Protein AF-A0A535G1E1-F1 (afdb_monomer_lite)

Radius of gyration: 16.83 Å; chains: 1; bounding box: 45×28×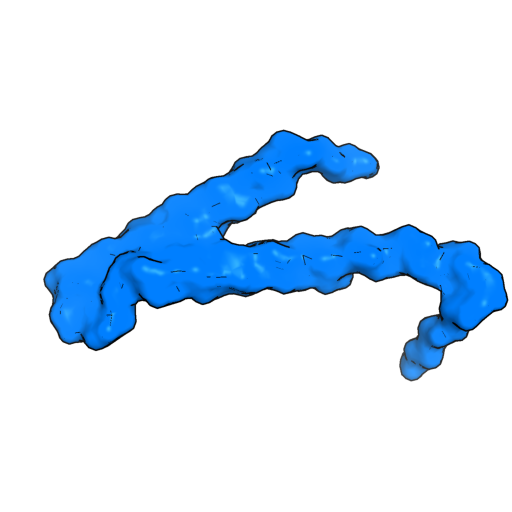38 Å

Foldseek 3Di:
DDDPVNLVVLLVVLLVVQLVVQCVCVVVVHPRHSVNSSVVSNVVSVVVCCVVPVCPVVPPDPPDDDDD

Sequence (68 aa):
MYSFLTILLRLGLAVFLGALIGFERESREHAAGMRTNALVSLGSCLFTIISAFGFLDFIGTPHVQIDP

Secondary structure (DSSP, 8-state):
---HHHHHHHHHHHHHHHHHHHHHHHHTT-SS-HHHHHHHHHHHHHHHHHHHHTTGGGTT-TT-----

pLDDT: mean 81.47, std 10.26, range [57.56, 93.69]

Structure (mmCIF, N/CA/C/O backbone):
data_AF-A0A535G1E1-F1
#
_entry.id   AF-A0A535G1E1-F1
#
loop_
_atom_site.group_PDB
_atom_site.id
_atom_site.type_symbol
_atom_site.label_atom_id
_atom_site.label_alt_id
_atom_site.label_comp_id
_atom_site.label_asym_id
_atom_site.label_entity_id
_atom_site.label_seq_id
_atom_site.pdbx_PDB_ins_code
_atom_site.Cartn_x
_atom_site.Cartn_y
_atom_site.Cartn_z
_atom_site.occupancy
_atom_site.B_iso_or_equiv
_atom_site.auth_seq_id
_atom_site.auth_comp_id
_atom_site.auth_asym_id
_atom_site.auth_atom_id
_atom_site.pdbx_PDB_model_num
ATOM 1 N N . MET A 1 1 ? 6.427 -2.826 -20.442 1.00 57.56 1 MET A N 1
ATOM 2 C CA . MET A 1 1 ? 6.593 -1.458 -19.909 1.00 57.56 1 MET A CA 1
ATOM 3 C C . MET A 1 1 ? 5.288 -1.048 -19.242 1.00 57.56 1 MET A C 1
ATOM 5 O O . MET A 1 1 ? 4.336 -0.725 -19.940 1.00 57.56 1 MET A O 1
ATOM 9 N N . TYR A 1 2 ? 5.178 -1.186 -17.918 1.00 66.00 2 TYR A N 1
ATOM 10 C CA . TYR A 1 2 ? 3.978 -0.730 -17.208 1.00 66.00 2 TYR A CA 1
ATOM 11 C C . TYR A 1 2 ? 3.927 0.797 -17.264 1.00 66.00 2 TYR A C 1
ATOM 13 O O . TYR A 1 2 ? 4.929 1.457 -17.002 1.00 66.00 2 TYR A O 1
ATOM 21 N N . SER A 1 3 ? 2.778 1.357 -17.639 1.00 86.50 3 SER A N 1
ATOM 22 C CA . SER A 1 3 ? 2.613 2.808 -17.655 1.00 86.50 3 SER A CA 1
ATOM 23 C C . SER A 1 3 ? 2.602 3.334 -16.221 1.00 86.50 3 SER A C 1
ATOM 25 O O . SER A 1 3 ? 1.994 2.725 -15.338 1.00 86.50 3 SER A O 1
ATOM 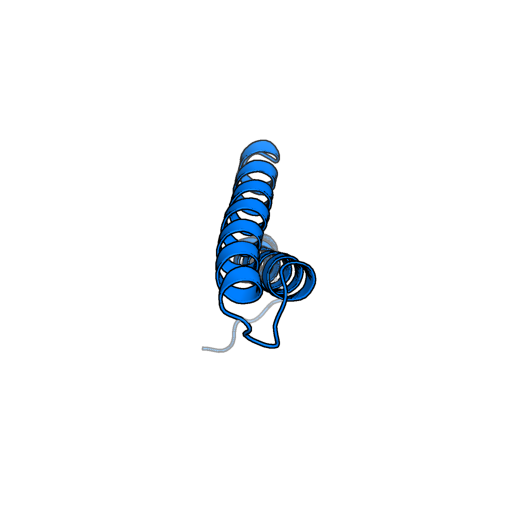27 N N . PHE A 1 4 ? 3.229 4.490 -15.995 1.00 83.25 4 PHE A N 1
ATOM 28 C CA . PHE A 1 4 ? 3.182 5.212 -14.719 1.00 83.25 4 PHE A CA 1
ATOM 29 C C . PHE A 1 4 ? 1.738 5.392 -14.219 1.00 83.25 4 PHE A C 1
ATOM 31 O O . PHE A 1 4 ? 1.461 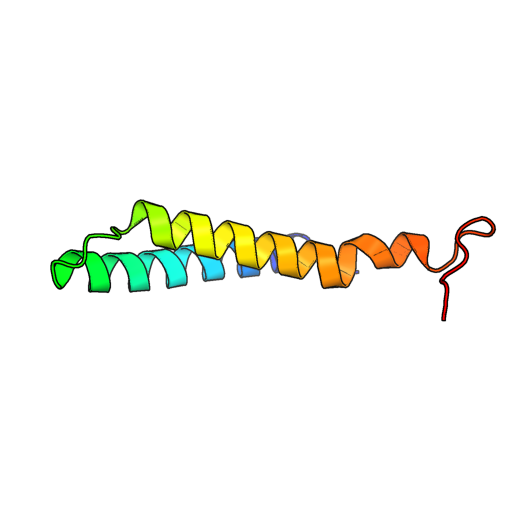5.266 -13.027 1.00 83.25 4 PHE A O 1
ATOM 38 N N . LEU A 1 5 ? 0.794 5.554 -15.151 1.00 90.38 5 LEU A N 1
ATOM 39 C CA . LEU A 1 5 ? -0.638 5.605 -14.871 1.00 90.38 5 LEU A CA 1
ATOM 40 C C . LEU A 1 5 ? -1.151 4.342 -14.157 1.00 90.38 5 LEU A C 1
ATOM 42 O O . LEU A 1 5 ? -1.948 4.439 -13.230 1.00 90.38 5 LEU A O 1
ATOM 46 N N . THR A 1 6 ? -0.692 3.153 -14.554 1.00 89.88 6 THR A N 1
ATOM 47 C CA . THR A 1 6 ? -1.102 1.881 -13.941 1.00 89.88 6 THR A CA 1
ATOM 48 C C . THR A 1 6 ? -0.621 1.777 -12.496 1.00 89.88 6 THR A C 1
ATOM 50 O O . THR A 1 6 ? -1.349 1.272 -11.643 1.00 89.88 6 THR A O 1
ATOM 53 N N . ILE A 1 7 ? 0.585 2.275 -12.211 1.00 89.19 7 ILE A N 1
ATOM 54 C CA . ILE A 1 7 ? 1.150 2.305 -10.856 1.00 89.19 7 ILE A CA 1
ATOM 55 C C . ILE A 1 7 ? 0.347 3.273 -9.983 1.00 89.19 7 ILE A C 1
ATOM 57 O O . ILE A 1 7 ? -0.107 2.884 -8.909 1.00 89.19 7 ILE A O 1
ATOM 61 N N . LEU A 1 8 ? 0.096 4.489 -10.477 1.00 91.06 8 LEU A N 1
ATOM 62 C CA . LEU A 1 8 ? -0.736 5.492 -9.803 1.00 91.06 8 LEU A CA 1
ATOM 63 C C . LEU A 1 8 ? -2.141 4.973 -9.493 1.00 91.06 8 LEU A C 1
ATOM 65 O O . LEU A 1 8 ? -2.633 5.165 -8.385 1.00 91.06 8 LEU A O 1
ATOM 69 N N . LEU A 1 9 ? -2.771 4.285 -10.446 1.00 93.69 9 LEU A N 1
ATOM 70 C CA . LEU A 1 9 ? -4.123 3.757 -10.278 1.00 93.69 9 LEU A CA 1
ATOM 71 C C . LEU A 1 9 ? -4.158 2.636 -9.227 1.00 93.69 9 LEU A C 1
ATOM 73 O O . LEU A 1 9 ? -5.046 2.628 -8.378 1.00 93.69 9 LEU A O 1
ATOM 77 N N . ARG A 1 10 ? -3.164 1.735 -9.210 1.00 91.19 10 ARG A N 1
ATOM 78 C CA . ARG A 1 10 ? -3.032 0.696 -8.169 1.00 91.19 10 ARG A CA 1
ATOM 79 C C . ARG A 1 10 ? -2.790 1.290 -6.783 1.00 91.19 10 ARG A C 1
ATOM 81 O O . ARG A 1 10 ? -3.412 0.842 -5.822 1.00 91.19 10 ARG A O 1
ATOM 88 N N . LEU A 1 11 ? -1.921 2.297 -6.678 1.00 91.38 11 LEU A N 1
ATOM 89 C CA . LEU A 1 11 ? -1.674 3.000 -5.417 1.00 91.38 11 LEU A CA 1
ATOM 90 C C . LEU A 1 11 ? -2.939 3.718 -4.933 1.00 91.38 11 LEU A C 1
ATOM 92 O O . LEU A 1 11 ? -3.327 3.558 -3.781 1.00 91.38 11 LEU A O 1
ATOM 96 N N . GLY A 1 12 ? -3.614 4.450 -5.823 1.00 92.06 12 GLY A N 1
ATOM 97 C CA . GLY A 1 12 ? -4.853 5.161 -5.515 1.00 92.06 12 GLY A CA 1
ATOM 98 C C . GLY A 1 12 ? -5.973 4.224 -5.063 1.00 92.06 12 GLY A C 1
ATOM 99 O O . GLY A 1 12 ? -6.626 4.500 -4.060 1.00 92.06 12 GLY A O 1
ATOM 100 N N . LEU A 1 13 ? -6.152 3.081 -5.736 1.00 92.75 13 LEU A N 1
ATOM 101 C CA . LEU A 1 13 ? -7.117 2.061 -5.313 1.00 92.75 13 LEU A CA 1
ATOM 102 C C . LEU A 1 13 ? -6.744 1.433 -3.968 1.00 92.75 13 LEU A C 1
ATOM 104 O O . LEU A 1 13 ? -7.629 1.235 -3.140 1.00 92.75 13 LEU A O 1
ATOM 108 N N . ALA A 1 14 ? -5.463 1.149 -3.720 1.00 92.06 14 ALA A N 1
ATOM 109 C CA . ALA A 1 14 ? -5.018 0.614 -2.435 1.00 92.06 14 ALA A CA 1
ATOM 110 C C . ALA A 1 14 ? -5.318 1.586 -1.282 1.00 92.06 14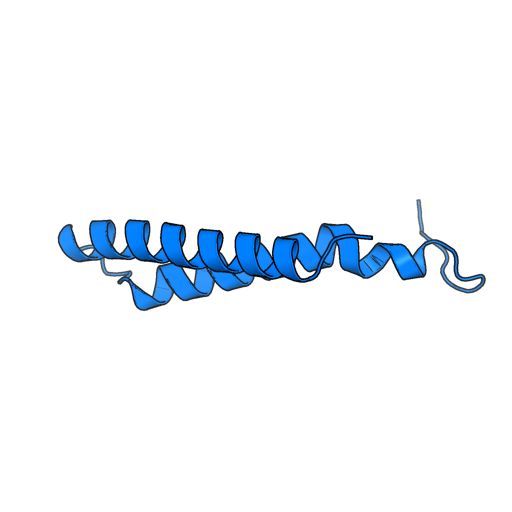 ALA A C 1
ATOM 112 O O . ALA A 1 14 ? -5.893 1.165 -0.280 1.00 92.06 14 ALA A O 1
ATOM 113 N N . VAL A 1 15 ? -5.020 2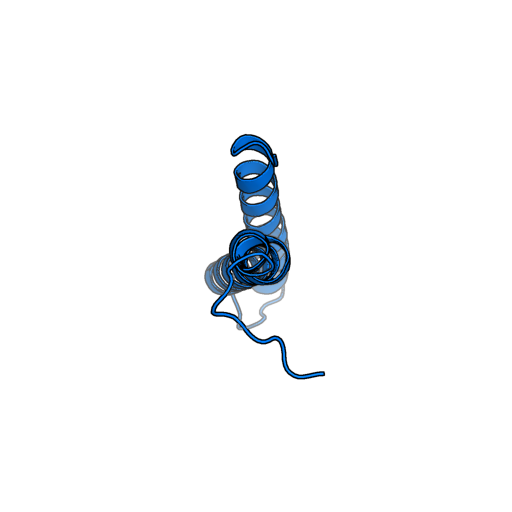.882 -1.458 1.00 90.75 15 VAL A N 1
ATOM 114 C CA . VAL A 1 15 ? -5.382 3.941 -0.496 1.00 90.75 15 VAL A CA 1
ATOM 115 C C . VAL A 1 15 ? -6.887 3.986 -0.294 1.00 90.75 15 VAL A C 1
ATOM 117 O O . VAL A 1 15 ? -7.348 4.010 0.841 1.00 90.75 15 VAL A O 1
ATOM 120 N N . PHE A 1 16 ? -7.651 4.026 -1.387 1.00 92.38 16 PHE A N 1
ATOM 121 C CA . PHE A 1 16 ? -9.099 4.193 -1.343 1.00 92.38 16 PHE A CA 1
ATOM 122 C C . PHE A 1 16 ? -9.769 3.034 -0.601 1.00 92.38 16 PHE A C 1
ATOM 124 O O . PHE A 1 16 ? -10.562 3.257 0.311 1.00 92.38 16 PHE A O 1
ATOM 131 N N . LEU A 1 17 ? -9.389 1.798 -0.930 1.00 89.94 17 LEU A N 1
ATOM 132 C CA . LEU A 1 17 ? -9.893 0.599 -0.264 1.00 89.94 17 LEU A CA 1
ATOM 133 C C . LEU A 1 17 ? -9.429 0.527 1.197 1.00 89.94 17 LEU A C 1
ATOM 135 O O . LEU A 1 17 ? -10.236 0.237 2.077 1.00 89.94 17 LEU A O 1
ATOM 139 N N . GLY A 1 18 ? -8.163 0.837 1.485 1.00 87.81 18 GLY A N 1
ATOM 140 C CA . GLY A 1 18 ? -7.643 0.862 2.855 1.00 87.81 18 GLY A CA 1
ATOM 141 C C . GLY A 1 18 ? -8.285 1.937 3.732 1.00 87.81 18 GLY A C 1
ATOM 142 O O . GLY A 1 18 ? -8.546 1.696 4.912 1.00 87.81 18 GLY A O 1
ATOM 143 N N . ALA A 1 19 ? -8.598 3.096 3.155 1.00 86.88 19 ALA A N 1
ATOM 144 C CA . ALA A 1 19 ? -9.338 4.164 3.815 1.00 86.88 19 ALA A CA 1
ATOM 145 C C . ALA A 1 19 ? -10.800 3.770 4.061 1.00 86.88 19 ALA A C 1
ATOM 147 O O . ALA A 1 19 ? -11.308 4.032 5.148 1.00 86.88 19 ALA A O 1
ATOM 148 N N . LEU A 1 2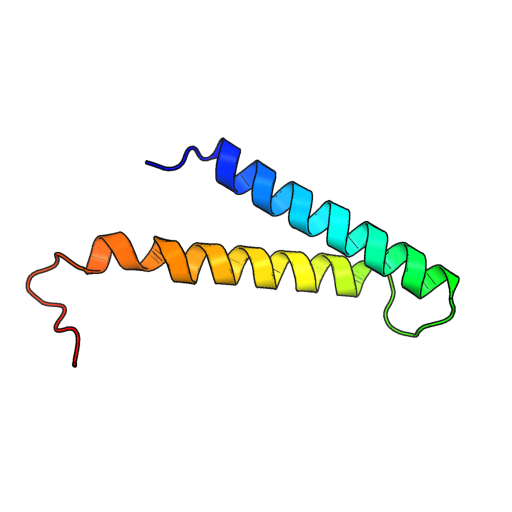0 ? -11.454 3.097 3.106 1.00 88.56 20 LEU A N 1
ATOM 149 C CA . LEU A 1 20 ? -12.828 2.606 3.259 1.00 88.56 20 LEU A CA 1
ATOM 150 C C . LEU A 1 20 ? -12.931 1.559 4.382 1.00 88.56 20 LEU A C 1
ATOM 152 O O . LEU A 1 20 ? -13.797 1.661 5.248 1.00 88.56 20 LEU A O 1
ATOM 156 N N . ILE A 1 21 ? -11.990 0.609 4.429 1.00 85.75 21 ILE A N 1
ATOM 157 C CA . ILE A 1 21 ? -11.884 -0.385 5.511 1.00 85.75 21 ILE A CA 1
ATOM 158 C C . ILE A 1 21 ? -11.602 0.301 6.853 1.00 85.75 21 ILE A C 1
ATOM 160 O O . ILE A 1 21 ? -12.181 -0.056 7.879 1.00 85.75 21 ILE A O 1
ATOM 164 N N . GLY A 1 22 ? -10.706 1.288 6.857 1.00 83.88 22 GLY A N 1
ATOM 165 C CA . GLY A 1 22 ? -10.390 2.068 8.046 1.00 83.88 22 GLY A CA 1
ATOM 166 C C . GLY A 1 22 ? -11.580 2.883 8.561 1.00 83.88 22 GLY A C 1
ATOM 167 O O . GLY A 1 22 ? -11.750 2.989 9.771 1.00 83.88 22 GLY A O 1
ATOM 168 N N . PHE A 1 23 ? -12.426 3.397 7.663 1.00 82.38 23 PHE A N 1
ATOM 169 C CA . PHE A 1 23 ? -13.642 4.142 8.005 1.00 82.38 23 PHE A CA 1
ATOM 170 C C . PHE A 1 23 ? -14.683 3.231 8.650 1.00 82.38 23 PHE A C 1
ATOM 172 O O . PHE A 1 23 ? -15.235 3.562 9.698 1.00 82.38 23 PHE A O 1
ATOM 179 N N . GLU A 1 24 ? -14.901 2.044 8.078 1.00 80.69 24 GLU A N 1
ATOM 180 C CA . GLU A 1 24 ? -15.816 1.065 8.663 1.00 80.69 24 GLU A CA 1
ATOM 181 C C . GLU A 1 24 ? -15.329 0.586 10.041 1.00 80.69 24 GLU A C 1
ATOM 183 O O . GLU A 1 24 ? -16.133 0.408 10.956 1.00 80.69 24 GLU A O 1
ATOM 188 N N . ARG A 1 25 ? -14.012 0.420 10.222 1.00 79.00 25 ARG A N 1
ATOM 189 C CA . ARG A 1 25 ? -13.435 0.024 11.517 1.00 79.00 25 ARG A CA 1
ATOM 190 C C . ARG A 1 25 ? -13.520 1.112 12.581 1.00 79.00 25 ARG A C 1
ATOM 192 O O . ARG A 1 25 ? -13.830 0.786 13.725 1.00 79.00 25 ARG A O 1
ATOM 199 N N . GLU A 1 26 ? -13.300 2.370 12.214 1.00 77.44 26 GLU A N 1
ATOM 200 C CA . GLU A 1 26 ? -13.465 3.514 13.118 1.00 77.44 26 GLU A CA 1
ATOM 201 C C . GLU A 1 26 ? -14.927 3.660 13.561 1.00 77.44 26 GLU A C 1
ATOM 203 O O . GLU A 1 26 ? -15.203 3.837 14.745 1.00 77.44 26 GLU A O 1
ATOM 208 N N . SER A 1 27 ? -15.872 3.452 12.638 1.00 70.75 27 SER A N 1
ATOM 209 C CA . SER A 1 27 ? -17.308 3.473 12.936 1.00 70.75 27 SER A CA 1
ATOM 210 C C . SER A 1 27 ? -17.780 2.324 13.842 1.00 70.75 27 SER A C 1
ATOM 212 O O . SER A 1 27 ? -18.881 2.406 14.382 1.00 70.75 27 SER A O 1
ATOM 214 N N . ARG A 1 28 ? -16.989 1.253 13.995 1.00 75.06 28 ARG A N 1
ATOM 215 C CA . ARG A 1 28 ? -17.285 0.086 14.851 1.00 75.06 28 ARG A CA 1
ATOM 216 C C . ARG A 1 28 ? -16.476 0.080 16.161 1.00 75.06 28 ARG A C 1
ATOM 218 O O . ARG A 1 28 ? -16.336 -0.974 16.772 1.00 75.06 28 ARG A O 1
ATOM 225 N N . GLU A 1 29 ? -15.927 1.227 16.571 1.00 63.53 29 GLU A N 1
ATOM 226 C CA . GLU A 1 29 ? -15.151 1.415 17.815 1.00 63.53 29 GLU A CA 1
ATOM 227 C C . GLU A 1 29 ? -13.853 0.580 17.911 1.00 63.53 29 GLU A C 1
ATOM 229 O O . GLU A 1 29 ? -13.291 0.387 18.991 1.00 63.53 29 GLU A O 1
ATOM 234 N N . HIS A 1 30 ? -13.313 0.096 16.785 1.00 62.53 30 HIS A N 1
ATOM 235 C CA . HIS A 1 30 ? -12.006 -0.561 16.780 1.00 62.53 30 HIS A CA 1
ATOM 236 C C . HIS A 1 30 ? -10.862 0.465 16.777 1.00 62.53 30 HIS A C 1
ATOM 238 O O . HIS A 1 30 ? -10.802 1.356 15.936 1.00 62.53 30 HIS A O 1
ATOM 244 N N . ALA A 1 31 ? -9.897 0.284 17.688 1.00 58.69 31 ALA A N 1
ATOM 245 C CA . ALA A 1 31 ? -8.799 1.218 17.981 1.00 58.69 31 ALA A CA 1
ATOM 246 C C . ALA A 1 31 ? -7.866 1.573 16.796 1.00 58.69 31 ALA A C 1
ATOM 248 O O . ALA A 1 31 ? -7.065 2.501 16.896 1.00 58.69 31 ALA A O 1
ATOM 249 N N . ALA A 1 32 ? -7.943 0.856 15.671 1.00 62.50 32 ALA A N 1
ATOM 250 C CA . ALA A 1 32 ? -7.175 1.151 14.464 1.00 62.50 32 ALA A CA 1
ATOM 251 C C . ALA A 1 32 ? -8.013 1.995 13.486 1.00 62.50 32 ALA A C 1
ATOM 253 O O . ALA A 1 32 ? -8.776 1.450 12.690 1.00 62.50 32 ALA A O 1
ATOM 254 N N . GLY A 1 33 ? -7.855 3.320 13.555 1.00 68.75 33 GLY A N 1
ATOM 255 C CA . GLY A 1 33 ? -8.620 4.274 12.744 1.00 68.75 33 GLY A CA 1
ATOM 256 C C . GLY A 1 33 ? -8.283 4.293 11.245 1.00 68.75 33 GLY A C 1
ATOM 257 O O . GLY A 1 33 ? -7.452 3.529 10.734 1.00 68.75 33 GLY A O 1
ATOM 258 N N . MET A 1 34 ? -8.909 5.225 10.521 1.00 72.19 34 MET A N 1
ATOM 259 C CA . MET A 1 34 ? -8.741 5.387 9.068 1.00 72.19 34 MET A CA 1
ATOM 260 C C . MET A 1 34 ? -7.293 5.590 8.615 1.00 72.19 34 MET A C 1
ATOM 262 O O . MET A 1 34 ? -6.851 5.033 7.608 1.00 72.19 34 MET A O 1
ATOM 266 N N . ARG A 1 35 ? -6.546 6.398 9.371 1.00 77.56 35 ARG A N 1
ATOM 267 C CA . ARG A 1 35 ? -5.193 6.842 9.007 1.00 77.56 35 ARG A CA 1
ATOM 268 C C . ARG A 1 35 ? -4.190 5.687 8.968 1.00 77.56 35 ARG A C 1
ATOM 270 O O . ARG A 1 35 ? -3.351 5.640 8.072 1.00 77.56 35 ARG A O 1
ATOM 277 N N . THR A 1 36 ? -4.295 4.735 9.893 1.00 84.56 36 THR A N 1
ATOM 278 C CA . THR A 1 36 ? -3.397 3.573 9.966 1.00 84.56 36 THR A CA 1
ATOM 279 C C . THR A 1 36 ? -3.657 2.580 8.839 1.00 84.56 36 THR A C 1
ATOM 281 O O . THR A 1 36 ? -2.713 2.175 8.168 1.00 84.56 36 THR A O 1
ATOM 284 N N . ASN A 1 37 ? -4.916 2.229 8.562 1.00 84.06 37 ASN A N 1
ATOM 285 C CA . ASN A 1 37 ? -5.240 1.275 7.490 1.00 84.06 37 ASN A CA 1
ATOM 286 C C . ASN A 1 37 ? -4.926 1.831 6.086 1.00 84.06 37 ASN A C 1
ATOM 288 O O . ASN A 1 37 ? -4.452 1.093 5.217 1.00 84.06 37 ASN A O 1
ATOM 292 N N . ALA A 1 38 ? -5.102 3.138 5.869 1.00 85.25 38 ALA A N 1
ATOM 293 C CA . ALA A 1 38 ? -4.709 3.795 4.622 1.00 85.25 38 ALA A CA 1
ATOM 294 C C . ALA A 1 38 ? -3.180 3.777 4.397 1.00 85.25 38 ALA A C 1
ATOM 296 O O . ALA A 1 38 ? -2.723 3.468 3.299 1.00 85.25 38 ALA A O 1
ATOM 297 N N . LEU A 1 39 ? -2.373 4.043 5.432 1.00 87.62 39 LEU A N 1
ATOM 298 C CA . LEU A 1 39 ? -0.906 3.991 5.324 1.00 87.62 39 LEU A CA 1
ATOM 299 C C . LEU A 1 39 ? -0.376 2.558 5.163 1.00 87.62 39 LEU A C 1
ATOM 301 O O . LEU A 1 39 ? 0.519 2.323 4.352 1.00 87.62 39 LEU A O 1
ATOM 305 N N . VAL A 1 40 ? -0.945 1.593 5.893 1.00 90.38 40 VAL A N 1
ATOM 306 C CA . VAL A 1 40 ? -0.553 0.175 5.801 1.00 90.38 40 VAL A CA 1
ATOM 307 C C . VAL A 1 40 ? -0.875 -0.400 4.419 1.00 90.38 40 VAL A C 1
ATOM 309 O O . VAL A 1 40 ? -0.025 -1.059 3.818 1.00 90.38 40 VAL A O 1
ATOM 312 N N . SER A 1 41 ? -2.066 -0.120 3.879 1.00 90.94 41 SER A N 1
ATOM 313 C CA . SER A 1 41 ? -2.447 -0.561 2.527 1.00 90.94 41 SER A CA 1
ATOM 314 C C . SER A 1 41 ? -1.567 0.060 1.438 1.00 90.94 41 SER A C 1
ATOM 316 O O . SER A 1 41 ? -1.153 -0.648 0.518 1.00 90.94 41 SER A O 1
ATOM 318 N N . LEU A 1 42 ? -1.201 1.341 1.572 1.00 91.12 42 LEU A N 1
ATOM 319 C CA . LEU A 1 42 ? -0.217 1.987 0.699 1.00 91.12 42 LEU A CA 1
ATOM 320 C C . LEU A 1 42 ? 1.138 1.288 0.730 1.00 91.12 42 LEU A C 1
ATOM 322 O O . LEU A 1 42 ? 1.671 0.944 -0.325 1.00 91.12 42 LEU A O 1
ATOM 326 N N . GLY A 1 43 ? 1.687 1.078 1.929 1.00 91.81 43 GLY A N 1
ATOM 327 C CA . GLY A 1 43 ? 2.993 0.447 2.110 1.00 91.81 43 GLY A CA 1
ATOM 328 C C . GLY A 1 43 ? 3.027 -0.971 1.543 1.00 91.81 43 GLY A C 1
ATOM 329 O O . GLY A 1 43 ? 3.959 -1.325 0.826 1.00 91.81 43 GLY A O 1
ATOM 330 N N . SER A 1 44 ? 1.974 -1.758 1.783 1.00 93.12 44 SER A N 1
ATOM 331 C CA . SER A 1 44 ? 1.842 -3.117 1.246 1.00 93.12 44 SER A CA 1
ATOM 332 C C . SER A 1 44 ? 1.738 -3.138 -0.285 1.00 93.12 44 SER A C 1
ATOM 334 O O . SER A 1 44 ? 2.409 -3.942 -0.940 1.00 93.12 44 SER A O 1
ATOM 336 N N . CYS A 1 45 ? 0.962 -2.221 -0.876 1.00 92.69 45 CYS A N 1
ATOM 337 C CA . CYS A 1 45 ? 0.848 -2.091 -2.330 1.00 92.69 45 CYS A CA 1
ATOM 338 C C . CYS A 1 45 ? 2.193 -1.704 -2.963 1.00 92.69 45 CYS A C 1
ATOM 340 O O . CYS A 1 45 ? 2.635 -2.345 -3.919 1.00 92.69 45 CYS A O 1
ATOM 342 N N . LEU A 1 46 ? 2.886 -0.715 -2.387 1.00 91.81 46 LEU A N 1
ATOM 343 C CA . LEU A 1 46 ? 4.207 -0.288 -2.845 1.00 91.81 46 LEU A CA 1
ATOM 344 C C . LEU A 1 46 ? 5.228 -1.431 -2.754 1.00 91.81 46 LEU A C 1
ATOM 346 O O . LEU A 1 46 ? 5.923 -1.709 -3.729 1.00 91.81 46 LEU A O 1
ATOM 350 N N . PHE A 1 47 ? 5.279 -2.127 -1.615 1.00 93.38 47 PHE A N 1
ATOM 351 C CA . PHE A 1 47 ? 6.182 -3.258 -1.405 1.00 93.38 47 PHE A CA 1
ATOM 352 C C . PHE A 1 47 ? 5.940 -4.376 -2.423 1.00 93.38 47 PHE A C 1
ATOM 354 O O . PHE A 1 47 ? 6.886 -4.897 -3.007 1.00 93.38 47 PHE A O 1
ATOM 361 N N . THR A 1 48 ? 4.674 -4.687 -2.708 1.00 92.25 48 THR A N 1
ATOM 362 C CA . THR A 1 48 ? 4.297 -5.694 -3.712 1.00 92.25 48 THR A CA 1
ATOM 363 C C . THR A 1 48 ? 4.756 -5.294 -5.116 1.00 92.25 48 THR A C 1
ATOM 365 O O . THR A 1 48 ? 5.290 -6.123 -5.848 1.00 92.25 48 THR A O 1
ATOM 368 N N . ILE A 1 49 ? 4.589 -4.022 -5.500 1.00 90.06 49 ILE A N 1
ATOM 369 C CA . ILE A 1 49 ? 5.036 -3.517 -6.808 1.00 90.06 49 ILE A CA 1
ATOM 370 C C . ILE A 1 49 ? 6.563 -3.602 -6.926 1.00 90.06 49 ILE A C 1
ATOM 372 O O . ILE A 1 49 ? 7.066 -4.078 -7.943 1.00 90.06 49 ILE A O 1
ATOM 376 N N . ILE A 1 50 ? 7.298 -3.180 -5.895 1.00 89.69 50 ILE A N 1
ATOM 377 C CA . ILE A 1 50 ? 8.767 -3.243 -5.883 1.00 89.69 50 ILE A CA 1
ATOM 378 C C . ILE A 1 50 ? 9.243 -4.698 -5.914 1.00 89.69 50 ILE A C 1
ATOM 380 O O . ILE A 1 50 ? 10.133 -5.028 -6.687 1.00 89.69 50 ILE A O 1
ATOM 384 N N . SER A 1 51 ? 8.633 -5.586 -5.131 1.00 89.44 51 SER A N 1
ATOM 385 C CA . SER A 1 51 ? 9.006 -7.002 -5.103 1.00 89.44 51 SER A CA 1
ATOM 386 C C . SER A 1 51 ? 8.772 -7.688 -6.451 1.00 89.44 51 SER A C 1
ATOM 388 O O . SER A 1 51 ? 9.629 -8.440 -6.906 1.00 89.44 51 SER A O 1
ATOM 390 N N . ALA A 1 52 ? 7.652 -7.397 -7.117 1.00 86.50 52 ALA A N 1
ATOM 391 C CA . ALA A 1 52 ? 7.310 -8.026 -8.389 1.00 86.50 52 ALA A CA 1
ATOM 392 C C . ALA A 1 52 ? 8.084 -7.452 -9.586 1.00 86.50 52 ALA A C 1
ATOM 394 O O . ALA A 1 52 ? 8.365 -8.181 -10.535 1.00 86.50 52 ALA A O 1
ATOM 395 N N . PHE A 1 53 ? 8.394 -6.152 -9.576 1.00 85.06 53 PHE A N 1
ATOM 396 C CA . PHE A 1 53 ? 8.905 -5.460 -10.766 1.00 85.06 53 PHE A CA 1
ATOM 397 C C . PHE A 1 53 ? 10.236 -4.733 -10.559 1.00 85.06 53 PHE A C 1
ATOM 399 O O . PHE A 1 53 ? 10.923 -4.459 -11.536 1.00 85.06 53 PHE A O 1
ATOM 406 N N . GLY A 1 54 ? 10.628 -4.438 -9.321 1.00 83.69 54 GLY A N 1
ATOM 407 C CA . GLY A 1 54 ? 11.845 -3.682 -9.004 1.00 83.69 54 GLY A CA 1
ATOM 408 C C . GLY A 1 54 ? 13.145 -4.453 -9.238 1.00 83.69 54 GLY A C 1
ATOM 409 O O . GLY A 1 54 ? 14.193 -3.836 -9.386 1.00 83.69 54 GLY A O 1
ATOM 410 N N . PHE A 1 55 ? 13.079 -5.784 -9.317 1.00 80.19 55 PHE A N 1
ATOM 411 C CA . PHE A 1 55 ? 14.249 -6.639 -9.535 1.00 80.19 55 PHE A CA 1
ATOM 412 C C . PHE A 1 55 ? 14.412 -7.115 -10.984 1.00 80.19 55 PHE A C 1
ATOM 414 O O . PHE A 1 55 ? 15.422 -7.731 -11.309 1.00 80.19 55 PHE A O 1
ATOM 421 N N . LEU A 1 56 ? 13.455 -6.816 -11.870 1.00 78.00 56 LEU A N 1
ATOM 422 C CA . LEU A 1 56 ? 13.481 -7.295 -13.258 1.00 78.00 56 LEU A CA 1
ATOM 423 C C . LEU A 1 56 ? 14.708 -6.797 -14.034 1.00 78.00 56 LEU A C 1
ATOM 425 O O . LEU A 1 56 ? 15.286 -7.561 -14.802 1.00 78.00 56 LEU A O 1
ATOM 429 N N . ASP A 1 57 ? 15.151 -5.564 -13.780 1.00 73.56 57 ASP A N 1
ATOM 430 C CA . ASP A 1 57 ? 16.328 -4.980 -14.439 1.00 73.56 57 ASP A CA 1
ATOM 431 C C . ASP A 1 57 ? 17.655 -5.613 -13.974 1.00 73.56 57 ASP A C 1
ATOM 433 O O . ASP A 1 57 ? 18.679 -5.484 -14.646 1.00 73.56 57 ASP A O 1
ATOM 437 N N . PHE A 1 58 ? 17.651 -6.347 -12.855 1.00 75.06 58 PHE A N 1
ATOM 438 C CA . PHE A 1 58 ? 18.844 -7.003 -12.311 1.00 75.06 58 PHE A CA 1
ATOM 439 C C . PHE A 1 58 ? 19.058 -8.421 -12.859 1.00 75.06 58 PHE A C 1
ATOM 441 O O . PHE A 1 58 ? 20.194 -8.897 -12.860 1.00 75.06 58 PHE A O 1
ATOM 448 N N . ILE A 1 59 ? 18.010 -9.067 -13.392 1.00 71.06 59 ILE A N 1
ATOM 449 C CA . ILE A 1 59 ? 18.029 -10.472 -13.852 1.00 71.06 59 ILE A CA 1
ATOM 450 C C . ILE A 1 59 ? 18.975 -10.710 -15.053 1.00 71.06 59 ILE A C 1
ATOM 452 O O . ILE A 1 59 ? 19.335 -11.848 -15.335 1.00 71.06 59 ILE A O 1
ATOM 456 N N . GLY A 1 60 ? 19.433 -9.661 -15.747 1.00 66.69 60 GLY A N 1
ATOM 457 C CA . GLY A 1 60 ? 20.322 -9.771 -16.915 1.00 66.69 60 GLY A CA 1
ATOM 458 C C . GLY A 1 60 ? 21.738 -9.213 -16.740 1.00 66.69 60 GLY A C 1
ATOM 459 O O . GLY A 1 60 ? 22.488 -9.164 -17.716 1.00 66.69 60 GLY A O 1
ATOM 460 N N . THR A 1 61 ? 22.115 -8.743 -15.547 1.00 71.88 61 THR A N 1
ATOM 461 C CA . THR A 1 61 ? 23.440 -8.131 -15.347 1.00 71.88 61 THR A CA 1
ATOM 462 C C . THR A 1 61 ? 24.527 -9.193 -15.125 1.00 71.88 61 THR A C 1
ATOM 464 O O . THR A 1 61 ? 24.349 -10.081 -14.295 1.00 71.88 61 THR A O 1
ATOM 467 N N . PRO A 1 62 ? 25.689 -9.108 -15.808 1.00 66.44 62 PRO A N 1
ATOM 468 C CA . PRO A 1 62 ? 26.710 -10.167 -15.805 1.00 66.44 62 PRO A CA 1
ATOM 469 C C . PRO A 1 62 ? 27.401 -10.404 -14.447 1.00 66.44 62 PRO A C 1
ATOM 471 O O . PRO A 1 62 ? 28.207 -11.321 -14.332 1.00 66.44 62 PRO A O 1
ATOM 474 N N . HIS A 1 63 ? 27.105 -9.591 -13.424 1.00 66.94 63 HIS A N 1
ATOM 475 C CA . HIS A 1 63 ? 27.672 -9.688 -12.073 1.00 66.94 63 HIS A CA 1
ATOM 476 C C . HIS A 1 63 ? 26.641 -10.077 -10.992 1.00 66.94 63 HIS A C 1
ATOM 478 O O . HIS A 1 63 ? 26.997 -10.173 -9.822 1.00 66.94 63 HIS A O 1
ATOM 484 N N . VAL A 1 64 ? 25.375 -10.315 -11.355 1.00 69.44 64 VAL A N 1
ATOM 485 C CA . VAL A 1 64 ? 24.342 -10.796 -10.423 1.00 69.44 64 VAL A CA 1
ATOM 486 C C . VAL A 1 64 ? 24.176 -12.300 -10.622 1.00 69.44 64 VAL A C 1
ATOM 488 O O . VAL A 1 64 ? 23.613 -12.749 -11.617 1.00 69.44 64 VAL A O 1
ATOM 491 N N . GLN A 1 65 ? 24.704 -13.085 -9.683 1.00 69.81 65 GLN A N 1
ATOM 492 C CA . GLN A 1 65 ? 24.436 -14.520 -9.594 1.00 69.81 65 GLN A CA 1
ATOM 493 C C . GLN A 1 65 ? 23.190 -14.715 -8.730 1.00 69.81 65 GLN A C 1
ATOM 495 O O . GLN A 1 65 ? 23.146 -14.262 -7.589 1.00 69.81 65 GLN A O 1
ATOM 500 N N . ILE A 1 66 ? 22.154 -15.326 -9.303 1.00 67.69 66 ILE A N 1
ATOM 501 C CA . ILE A 1 66 ? 20.958 -15.724 -8.563 1.00 67.69 66 ILE A CA 1
ATOM 502 C C . ILE A 1 66 ? 21.259 -17.117 -8.016 1.00 67.69 66 ILE A C 1
ATOM 504 O O . ILE A 1 66 ? 21.331 -18.071 -8.792 1.00 67.69 66 ILE A O 1
ATOM 508 N N . ASP A 1 67 ? 21.504 -17.206 -6.710 1.00 74.25 67 ASP A N 1
ATOM 509 C CA . ASP A 1 67 ? 21.690 -18.491 -6.040 1.00 74.25 67 ASP A CA 1
ATOM 510 C C . ASP A 1 67 ? 20.400 -19.333 -6.181 1.00 74.25 67 ASP A C 1
ATOM 512 O O . ASP A 1 67 ? 19.305 -18.771 -6.050 1.00 74.25 67 ASP A O 1
ATOM 516 N N . PRO A 1 68 ? 20.510 -20.635 -6.519 1.00 71.88 68 PRO A N 1
ATOM 517 C CA . PRO A 1 68 ? 19.366 -21.513 -6.779 1.00 71.88 68 PRO A CA 1
ATOM 518 C C . PRO A 1 68 ? 18.481 -21.775 -5.554 1.00 71.88 68 PRO A C 1
ATOM 520 O O . PRO A 1 68 ? 19.003 -21.793 -4.416 1.00 71.88 68 PRO A O 1
#